Protein AF-A0A3D4HBT5-F1 (afdb_monomer)

Solvent-accessible surface area (backbone atoms only — not comparable to full-atom values): 6754 Å² total; per-residue (Å²): 133,87,78,82,73,77,72,62,71,75,78,48,46,64,60,50,45,46,76,63,42,63,57,71,51,42,60,74,98,55,68,77,47,80,52,49,51,49,28,76,43,78,93,37,49,87,47,59,75,27,39,32,40,72,56,97,63,26,34,37,36,41,44,80,56,61,65,87,89,45,35,80,39,87,90,43,87,66,26,41,55,54,31,52,54,49,51,56,46,49,55,54,51,54,49,54,54,51,53,51,31,59,76,65,64,32,90,43,74,48,79,47,74,79

pLDDT: mean 85.28, std 15.65, range [32.81, 98.38]

Foldseek 3Di:
DDPPPPPPPVVCVVVVCCVQQVDQQDNGPDDGFPKDFLLVPVLCVVPRQWIWGADPLEIEIEAEDDDPPQLCDPVDPCSVVVSVSSVVSRVVSVVVSVVVSVVSVRPYYYYHYD

Sequence (114 aa):
MFSLLTIPFRDELPALREKFFGDSSTLVGGASFDLIVQSDNRRWSRFVENRLWIMDQVVFGTLHLVGSGNNNQEEINGAVVEFRERDAANEVWLSDIFELAIARKAPGLCLFTS

Radius of gyration: 16.38 Å; Cα contacts (8 Å, |Δi|>4): 134; chains: 1; bounding box: 53×26×44 Å

Secondary structure (DSSP, 8-state):
--------GGGTHHHHHHHHHS-SSBSTTS-B---EEGGGSGGGTT--S-EEEEETTEEEEEE----TTSS--TTSTTHHHHHHHHHHHHHHHHHHHHHHHHHHT-S-EEEEE-

Structure (mmCIF, N/CA/C/O backbone):
data_AF-A0A3D4HBT5-F1
#
_entry.id   AF-A0A3D4HBT5-F1
#
loop_
_atom_site.group_PDB
_atom_site.id
_atom_site.type_symbol
_atom_site.label_atom_id
_atom_site.label_alt_id
_atom_site.label_comp_id
_atom_site.label_asym_id
_atom_site.label_entity_id
_atom_site.label_seq_id
_atom_site.pdbx_PDB_ins_code
_atom_site.Cartn_x
_atom_site.Cartn_y
_atom_site.Cartn_z
_atom_site.occupancy
_atom_site.B_iso_or_equiv
_atom_site.auth_seq_id
_atom_site.auth_comp_id
_atom_site.auth_asym_id
_atom_site.auth_atom_id
_atom_site.pdbx_PDB_model_num
ATOM 1 N N . MET A 1 1 ? 39.626 10.755 -18.874 1.00 36.22 1 MET A N 1
ATOM 2 C CA . MET A 1 1 ? 38.275 11.336 -19.004 1.00 36.22 1 MET A CA 1
ATOM 3 C C . MET A 1 1 ? 37.290 10.203 -18.763 1.00 36.22 1 MET A C 1
ATOM 5 O O . MET A 1 1 ? 37.087 9.393 -19.654 1.00 36.22 1 MET A O 1
ATOM 9 N N . PHE A 1 2 ? 36.827 10.041 -17.521 1.00 32.81 2 PHE A N 1
ATOM 10 C CA . PHE A 1 2 ? 35.866 8.993 -17.171 1.00 32.81 2 PHE A CA 1
ATOM 11 C C . PHE A 1 2 ? 34.511 9.366 -17.774 1.00 32.81 2 PHE A C 1
ATOM 13 O O . PHE A 1 2 ? 33.956 10.413 -17.450 1.00 32.81 2 PHE A O 1
ATOM 20 N N . SER A 1 3 ? 34.020 8.538 -18.694 1.00 35.50 3 SER A N 1
ATOM 21 C CA . SER A 1 3 ? 32.642 8.606 -19.162 1.00 35.50 3 SER A CA 1
ATOM 22 C C . SER A 1 3 ? 31.764 8.094 -18.023 1.00 35.50 3 SER A C 1
ATOM 24 O O . SER A 1 3 ? 31.878 6.936 -17.623 1.00 35.50 3 SER A O 1
ATOM 26 N N . LEU A 1 4 ? 30.946 8.984 -17.459 1.00 40.81 4 LEU A N 1
ATOM 27 C CA . LEU A 1 4 ? 29.788 8.621 -16.650 1.00 40.81 4 LEU A CA 1
ATOM 28 C C . LEU A 1 4 ? 28.841 7.834 -17.560 1.00 40.81 4 LEU A C 1
ATOM 30 O O . LEU A 1 4 ? 27.965 8.400 -18.208 1.00 40.81 4 LEU A O 1
ATOM 34 N N . LEU A 1 5 ? 29.067 6.524 -17.644 1.00 41.88 5 LEU A N 1
ATOM 35 C CA . LEU A 1 5 ? 28.037 5.574 -18.025 1.00 41.88 5 LEU A CA 1
ATOM 36 C C . LEU A 1 5 ? 26.895 5.782 -17.035 1.00 41.88 5 LEU A C 1
ATOM 38 O O . LEU A 1 5 ? 27.011 5.454 -15.857 1.00 41.88 5 LEU A O 1
ATOM 42 N N . THR A 1 6 ? 25.829 6.408 -17.518 1.00 47.16 6 THR A N 1
ATOM 43 C CA . THR A 1 6 ? 24.517 6.429 -16.888 1.00 47.16 6 THR A CA 1
ATOM 44 C C . THR A 1 6 ? 24.110 4.978 -16.661 1.00 47.16 6 THR A C 1
ATOM 46 O O . THR 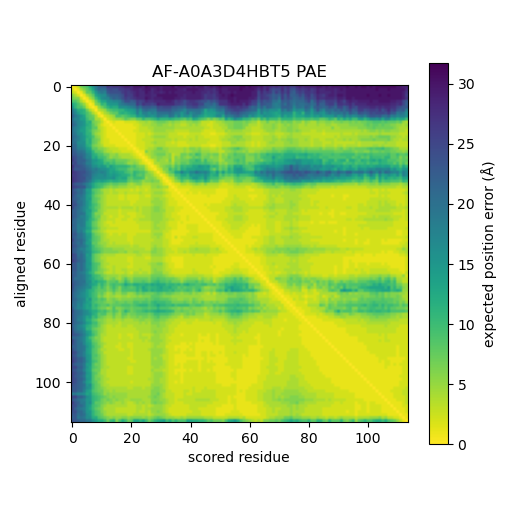A 1 6 ? 23.609 4.326 -17.574 1.00 47.16 6 THR A O 1
ATOM 49 N N . ILE A 1 7 ? 24.381 4.443 -15.470 1.00 42.62 7 ILE A N 1
ATOM 50 C CA . ILE A 1 7 ? 23.725 3.221 -15.016 1.00 42.62 7 ILE A CA 1
ATOM 51 C C . ILE A 1 7 ? 22.245 3.602 -14.958 1.00 42.62 7 ILE A C 1
ATOM 53 O O . ILE A 1 7 ? 21.897 4.556 -14.254 1.00 42.62 7 ILE A O 1
ATOM 57 N N . PRO A 1 8 ? 21.372 2.988 -15.769 1.00 51.66 8 PRO A N 1
ATOM 58 C CA . PRO A 1 8 ? 19.964 3.319 -15.705 1.00 51.66 8 PRO A CA 1
ATOM 59 C C . PRO A 1 8 ? 19.483 2.963 -14.295 1.00 51.66 8 PRO A C 1
ATOM 61 O O . PRO A 1 8 ? 19.655 1.831 -13.854 1.00 51.66 8 PRO A O 1
ATOM 64 N N . PHE A 1 9 ? 18.859 3.927 -13.610 1.00 54.47 9 PHE A N 1
ATOM 65 C CA . PHE A 1 9 ? 18.231 3.825 -12.278 1.00 54.47 9 PHE A CA 1
ATOM 66 C C . PHE A 1 9 ? 17.515 2.481 -11.998 1.00 54.47 9 PHE A C 1
ATOM 68 O O . PHE A 1 9 ? 17.428 2.016 -10.865 1.00 54.47 9 PHE A O 1
ATOM 75 N N . ARG A 1 10 ? 17.033 1.822 -13.054 1.00 57.09 10 ARG A N 1
ATOM 76 C CA . ARG A 1 10 ? 16.380 0.513 -13.053 1.00 57.09 10 ARG A CA 1
ATOM 77 C C . ARG A 1 10 ? 17.198 -0.626 -12.427 1.00 57.09 10 ARG A C 1
ATOM 79 O O . ARG A 1 10 ? 16.597 -1.459 -11.753 1.00 57.09 10 ARG A O 1
ATOM 86 N N . ASP A 1 11 ? 18.515 -0.680 -12.623 1.00 62.69 11 ASP A N 1
ATOM 87 C CA . ASP A 1 11 ? 19.329 -1.805 -12.123 1.00 62.69 11 ASP A CA 1
ATOM 88 C C . ASP A 1 11 ? 19.599 -1.708 -10.608 1.00 62.69 11 ASP A C 1
ATOM 90 O O . ASP A 1 11 ? 19.948 -2.695 -9.961 1.00 62.69 11 ASP A O 1
ATOM 94 N N . GLU A 1 12 ? 19.366 -0.534 -10.015 1.00 74.81 12 GLU A N 1
ATOM 95 C CA . GLU A 1 12 ? 19.566 -0.263 -8.587 1.00 74.81 12 GLU A CA 1
ATOM 96 C C . GLU A 1 12 ? 18.291 -0.480 -7.757 1.00 74.81 12 GLU A C 1
ATOM 98 O O . GLU A 1 12 ? 18.363 -0.678 -6.543 1.00 74.81 12 GLU A O 1
ATOM 103 N N . LEU A 1 13 ? 17.116 -0.482 -8.398 1.00 80.25 13 LEU A N 1
ATOM 104 C CA . LEU A 1 13 ? 15.819 -0.559 -7.724 1.00 80.25 13 LEU A CA 1
ATOM 105 C C . LEU A 1 13 ? 15.662 -1.805 -6.827 1.00 80.25 13 LEU A C 1
ATOM 107 O O . LEU A 1 13 ? 15.164 -1.653 -5.710 1.00 80.25 13 LEU A O 1
ATOM 111 N N . PRO A 1 14 ? 16.106 -3.017 -7.223 1.00 86.38 14 PRO A N 1
ATOM 112 C CA . PRO A 1 14 ? 16.079 -4.171 -6.324 1.00 86.38 14 PRO A CA 1
ATOM 113 C C . PRO A 1 14 ? 16.944 -3.977 -5.072 1.00 86.38 14 PRO A C 1
ATOM 115 O O . PRO A 1 14 ? 16.516 -4.316 -3.973 1.00 86.38 14 PRO A O 1
ATOM 118 N N . ALA A 1 15 ? 18.134 -3.386 -5.214 1.00 86.62 15 ALA A N 1
ATOM 119 C CA . ALA A 1 15 ? 19.021 -3.117 -4.083 1.00 86.62 15 ALA A CA 1
ATOM 120 C C . ALA A 1 15 ? 18.444 -2.041 -3.150 1.00 86.62 15 ALA A C 1
ATOM 122 O O . ALA A 1 15 ? 18.579 -2.133 -1.930 1.00 86.62 15 ALA A O 1
ATOM 123 N N . LEU A 1 16 ? 17.762 -1.038 -3.712 1.00 87.50 16 LEU A N 1
ATOM 124 C CA . LEU A 1 16 ? 17.040 -0.029 -2.944 1.00 87.50 16 LEU A CA 1
ATOM 125 C C . LEU A 1 16 ? 15.881 -0.660 -2.159 1.00 87.50 16 LEU A C 1
ATOM 127 O O . LEU A 1 16 ? 15.736 -0.401 -0.966 1.00 87.50 16 LEU A O 1
ATOM 131 N N . ARG A 1 17 ? 15.099 -1.529 -2.810 1.00 89.62 17 ARG A N 1
ATOM 132 C CA . ARG A 1 17 ? 14.014 -2.280 -2.169 1.00 89.62 17 ARG A CA 1
ATOM 133 C C . ARG A 1 17 ? 14.517 -3.116 -1.005 1.00 89.62 17 ARG A C 1
ATOM 135 O O . ARG A 1 17 ? 13.963 -3.017 0.078 1.00 89.62 17 ARG A O 1
ATOM 142 N N . GLU A 1 18 ? 15.604 -3.852 -1.196 1.00 88.31 18 GLU A N 1
ATOM 143 C CA . GLU A 1 18 ? 16.210 -4.636 -0.119 1.00 88.31 18 GLU A CA 1
ATOM 144 C C . GLU A 1 18 ? 16.664 -3.742 1.043 1.00 88.31 18 GLU A C 1
ATOM 146 O O . GLU A 1 18 ? 16.323 -3.977 2.200 1.00 88.31 18 GLU A O 1
ATOM 151 N N . LYS A 1 19 ? 17.378 -2.653 0.743 1.00 87.44 19 LYS A N 1
ATOM 152 C CA . LYS A 1 19 ? 17.934 -1.762 1.766 1.00 87.44 19 LYS A CA 1
ATOM 153 C C . LYS A 1 19 ? 16.866 -1.070 2.615 1.00 87.44 19 LYS A C 1
ATOM 155 O O . LYS A 1 19 ? 17.075 -0.882 3.811 1.00 87.44 19 LYS A O 1
ATOM 160 N N . PHE A 1 20 ? 15.778 -0.623 1.993 1.00 85.38 20 PHE A N 1
ATOM 161 C CA . PHE A 1 20 ? 14.746 0.170 2.664 1.00 85.38 20 PHE A CA 1
ATOM 162 C C . PHE A 1 20 ? 13.534 -0.659 3.088 1.00 85.38 20 PHE A C 1
ATOM 164 O O . PHE A 1 20 ? 12.841 -0.267 4.013 1.00 85.38 20 PHE A O 1
ATOM 171 N N . PHE A 1 21 ? 13.270 -1.798 2.456 1.00 87.38 21 PHE A N 1
ATOM 172 C CA . PHE A 1 21 ? 12.056 -2.578 2.692 1.00 87.38 21 PHE A CA 1
ATOM 173 C C . PHE A 1 21 ? 12.319 -4.057 3.007 1.00 87.38 21 PHE A C 1
ATOM 175 O O . PHE A 1 21 ? 11.352 -4.789 3.206 1.00 87.38 21 PHE A O 1
ATOM 182 N N . GLY A 1 22 ? 13.580 -4.494 3.105 1.00 83.69 22 GLY A N 1
ATOM 183 C CA . GLY A 1 22 ? 13.937 -5.875 3.458 1.00 83.69 22 GLY A CA 1
ATOM 184 C C . GLY A 1 22 ? 13.517 -6.285 4.875 1.00 83.69 22 GLY A C 1
ATOM 185 O O . GLY A 1 22 ? 13.249 -7.456 5.123 1.00 83.69 22 GLY A O 1
ATOM 186 N N . ASP A 1 23 ? 13.385 -5.325 5.796 1.00 82.94 23 ASP A N 1
ATOM 187 C CA . ASP A 1 23 ? 12.748 -5.552 7.096 1.00 82.94 23 ASP A CA 1
ATOM 188 C C . ASP A 1 23 ? 11.249 -5.227 7.014 1.00 82.94 23 ASP A C 1
ATOM 190 O O . ASP A 1 23 ? 10.847 -4.076 6.805 1.00 82.94 23 ASP A O 1
ATOM 194 N N . SER A 1 24 ? 10.406 -6.245 7.174 1.00 78.25 24 SER A N 1
ATOM 195 C CA . SER A 1 24 ? 8.946 -6.118 7.185 1.00 78.25 24 SER A CA 1
ATOM 196 C C . SER A 1 24 ? 8.368 -5.751 8.557 1.00 78.25 24 SER A C 1
ATOM 198 O O . SER 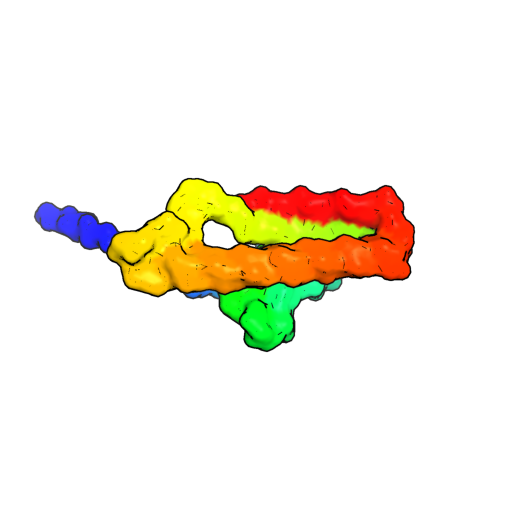A 1 24 ? 7.168 -5.528 8.645 1.00 78.25 24 SER A O 1
ATOM 200 N N . SER A 1 25 ? 9.187 -5.641 9.612 1.00 76.56 25 SER A N 1
ATOM 201 C CA . SER A 1 25 ? 8.743 -5.373 10.994 1.00 76.56 25 SER A CA 1
ATOM 202 C C . SER A 1 25 ? 8.880 -3.912 11.447 1.00 76.56 25 SER A C 1
ATOM 204 O O . SER A 1 25 ? 8.412 -3.536 12.529 1.00 76.56 25 SER A O 1
ATOM 206 N N . THR A 1 26 ? 9.520 -3.066 10.634 1.00 75.81 26 THR A N 1
ATOM 207 C CA . THR A 1 26 ? 9.769 -1.656 10.959 1.00 75.81 26 THR A CA 1
ATOM 208 C C . THR A 1 26 ? 9.359 -0.730 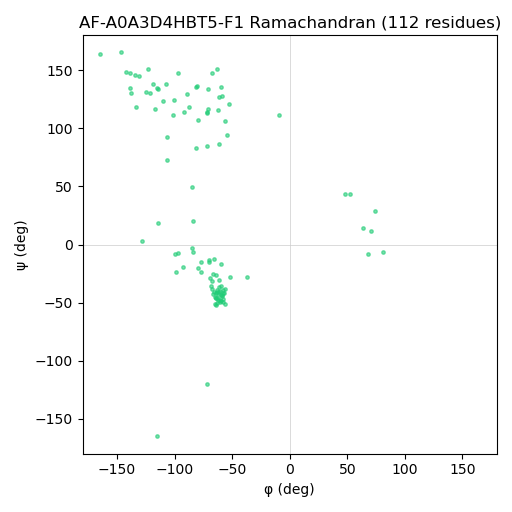9.821 1.00 75.81 26 THR A C 1
ATOM 210 O O . THR A 1 26 ? 9.494 -1.047 8.642 1.00 75.81 26 THR A O 1
ATOM 213 N N . LEU A 1 27 ? 8.853 0.459 10.153 1.00 72.12 27 LEU A N 1
ATOM 214 C CA . LEU A 1 27 ? 8.863 1.578 9.211 1.00 72.12 27 LEU A CA 1
ATOM 215 C C . LEU A 1 27 ? 10.286 2.145 9.281 1.00 72.12 27 LEU A C 1
ATOM 217 O O . LEU A 1 27 ? 10.661 2.669 10.325 1.00 72.12 27 LEU A O 1
ATOM 221 N N . VAL A 1 28 ? 11.091 1.919 8.239 1.00 66.50 28 VAL A N 1
ATOM 222 C CA . VAL A 1 28 ? 12.529 2.255 8.102 1.00 66.50 28 VAL A CA 1
ATOM 223 C C . VAL A 1 28 ? 13.105 3.143 9.212 1.00 66.50 28 VAL A C 1
ATOM 225 O O . VAL A 1 28 ? 12.812 4.335 9.281 1.00 66.50 28 VAL A O 1
ATOM 228 N N . GLY A 1 29 ? 13.991 2.585 10.043 1.00 61.62 29 GLY A N 1
ATOM 229 C CA . GLY A 1 29 ? 14.737 3.349 11.054 1.00 61.62 29 GLY A CA 1
ATOM 230 C C . GLY A 1 29 ? 13.909 3.855 12.246 1.00 61.62 29 GLY A C 1
ATOM 231 O O . GLY A 1 29 ? 14.410 4.680 13.009 1.00 61.62 29 GLY A O 1
ATOM 232 N N . GLY A 1 30 ? 12.666 3.388 12.404 1.00 64.50 30 GLY A N 1
ATOM 233 C CA . GLY A 1 30 ? 11.739 3.778 13.469 1.00 64.50 30 GLY A CA 1
ATOM 234 C C . GLY A 1 30 ? 11.364 2.653 14.443 1.00 64.50 30 GLY A C 1
ATOM 235 O O . GLY A 1 30 ? 12.011 1.609 14.513 1.00 64.50 30 GLY A O 1
ATOM 236 N N . ALA A 1 31 ? 10.302 2.893 15.221 1.00 65.31 31 ALA A N 1
ATOM 237 C CA . ALA A 1 31 ? 9.735 1.915 16.150 1.00 65.31 31 ALA A CA 1
ATOM 238 C C . ALA A 1 31 ? 9.190 0.679 15.409 1.00 65.31 31 ALA A C 1
ATOM 240 O O . ALA A 1 31 ? 8.757 0.772 14.259 1.00 65.31 31 ALA A O 1
ATOM 241 N N . SER A 1 32 ? 9.207 -0.478 16.077 1.00 67.88 32 SER A N 1
ATOM 242 C CA . SER A 1 32 ? 8.568 -1.687 15.553 1.00 67.88 32 SER A CA 1
ATOM 243 C C . SER A 1 32 ? 7.051 -1.531 15.621 1.00 67.88 32 SER A C 1
ATOM 245 O O . SER A 1 32 ? 6.507 -1.085 16.634 1.00 67.88 32 SER A O 1
ATOM 247 N N . PHE A 1 33 ? 6.390 -1.879 14.523 1.00 73.75 33 PHE A N 1
ATOM 248 C CA . PHE A 1 33 ? 4.939 -1.892 14.399 1.00 73.75 33 PHE A CA 1
ATOM 249 C C . PHE A 1 33 ? 4.508 -3.293 13.979 1.00 73.75 33 PHE A C 1
ATOM 251 O O . PHE A 1 33 ? 5.234 -3.969 13.250 1.00 73.75 33 PHE A O 1
ATOM 258 N N . ASP A 1 34 ? 3.299 -3.695 14.366 1.00 84.12 34 ASP A N 1
ATOM 259 C CA . ASP A 1 34 ? 2.642 -4.848 13.750 1.00 84.12 34 ASP A CA 1
ATOM 260 C C . ASP A 1 34 ? 2.213 -4.450 12.332 1.00 84.12 34 ASP A C 1
ATOM 262 O O . ASP A 1 34 ? 1.105 -3.956 12.101 1.00 84.12 34 ASP A O 1
ATOM 266 N N . LEU A 1 35 ? 3.153 -4.578 11.396 1.00 89.00 35 LEU A N 1
ATOM 267 C CA . LEU A 1 35 ? 2.964 -4.207 10.003 1.00 89.00 35 LEU A CA 1
ATOM 268 C C . LEU A 1 35 ? 2.237 -5.309 9.238 1.00 89.00 35 LEU A C 1
ATOM 270 O O . LEU A 1 35 ? 2.579 -6.486 9.317 1.00 89.00 35 LEU A O 1
ATOM 274 N N . ILE A 1 36 ? 1.268 -4.887 8.433 1.00 92.50 36 ILE A N 1
ATOM 275 C CA . ILE A 1 36 ? 0.724 -5.670 7.328 1.00 92.50 36 ILE A CA 1
ATOM 276 C C . ILE A 1 36 ? 1.385 -5.135 6.060 1.00 92.50 36 ILE A C 1
ATOM 278 O O . ILE A 1 36 ? 1.326 -3.933 5.791 1.00 92.50 36 ILE A O 1
ATOM 282 N N . VAL A 1 37 ? 2.030 -6.006 5.287 1.00 93.31 37 VAL A N 1
ATOM 283 C CA . VAL A 1 37 ? 2.783 -5.618 4.088 1.00 93.31 37 VAL A CA 1
ATOM 284 C C . VAL A 1 37 ? 2.124 -6.219 2.853 1.00 93.31 37 VAL A C 1
ATOM 286 O O . VAL A 1 37 ? 1.788 -7.402 2.834 1.00 93.31 37 VAL A O 1
ATOM 289 N N . GLN A 1 38 ? 1.955 -5.423 1.794 1.00 95.38 38 GLN A N 1
ATOM 290 C CA . GLN A 1 38 ? 1.305 -5.893 0.569 1.00 95.38 38 GLN A CA 1
ATOM 291 C C . GLN A 1 38 ? 2.023 -7.102 -0.048 1.00 95.38 38 GLN A C 1
ATOM 293 O O . GLN A 1 38 ? 1.375 -8.030 -0.541 1.00 95.38 38 GLN A O 1
ATOM 298 N N . SER A 1 39 ? 3.357 -7.102 -0.012 1.00 94.88 39 SER A N 1
ATOM 299 C CA . SER A 1 39 ? 4.189 -8.141 -0.619 1.00 94.88 39 SER A CA 1
ATOM 300 C C . SER A 1 39 ? 4.045 -9.525 0.022 1.00 94.88 39 SER A C 1
ATOM 302 O O . SER A 1 39 ? 4.472 -10.506 -0.588 1.00 94.88 39 SER A O 1
ATOM 304 N N . ASP A 1 40 ? 3.416 -9.638 1.196 1.00 94.19 40 ASP A N 1
ATOM 305 C CA . ASP A 1 40 ? 3.080 -10.939 1.790 1.00 94.19 40 ASP A CA 1
ATOM 306 C C . ASP A 1 40 ? 2.022 -11.679 0.956 1.00 94.19 40 ASP A C 1
ATOM 308 O O . ASP A 1 40 ? 1.969 -12.914 0.928 1.00 94.19 40 ASP A O 1
ATOM 312 N N . ASN A 1 41 ? 1.205 -10.943 0.193 1.00 94.50 41 ASN A N 1
ATOM 313 C CA . ASN A 1 41 ? 0.395 -11.537 -0.854 1.00 94.50 41 ASN A CA 1
ATOM 314 C C . ASN A 1 41 ? 1.302 -11.945 -2.020 1.00 94.50 41 ASN A C 1
ATOM 316 O O . ASN A 1 41 ? 1.816 -11.102 -2.754 1.00 94.50 41 ASN A O 1
ATOM 320 N N . ARG A 1 42 ? 1.425 -13.256 -2.260 1.00 94.31 42 ARG A N 1
ATOM 321 C CA . ARG A 1 42 ? 2.262 -13.824 -3.332 1.00 94.31 42 ARG A CA 1
ATOM 322 C C . ARG A 1 42 ? 2.000 -13.217 -4.718 1.00 94.31 42 ARG A C 1
ATOM 324 O O . ARG A 1 42 ? 2.902 -13.209 -5.547 1.00 94.31 42 ARG A O 1
ATOM 331 N N . ARG A 1 43 ? 0.786 -12.724 -4.998 1.00 95.69 43 ARG A N 1
ATOM 332 C CA . ARG A 1 43 ? 0.469 -12.044 -6.268 1.00 95.69 43 ARG A CA 1
ATOM 333 C C . ARG A 1 43 ? 1.195 -10.702 -6.414 1.00 95.69 43 ARG A C 1
ATOM 335 O O . ARG A 1 43 ? 1.515 -10.312 -7.530 1.00 95.69 43 ARG A O 1
ATOM 342 N N . TRP A 1 44 ? 1.451 -10.023 -5.301 1.00 95.62 44 TRP A N 1
ATOM 343 C CA . TRP A 1 44 ? 2.010 -8.675 -5.229 1.00 95.62 44 TRP A CA 1
ATOM 344 C C . TRP A 1 44 ? 3.404 -8.647 -4.589 1.00 95.62 44 TRP A C 1
ATOM 346 O O . TRP A 1 44 ? 3.880 -7.586 -4.206 1.00 95.62 44 TRP A O 1
ATOM 356 N N . SER A 1 45 ? 4.100 -9.787 -4.519 1.00 93.81 45 SER A N 1
ATOM 357 C CA . SER A 1 45 ? 5.392 -9.927 -3.824 1.00 93.81 45 SER A CA 1
ATOM 358 C C . SER A 1 45 ? 6.512 -9.024 -4.353 1.00 93.81 45 SER A C 1
ATOM 360 O O . SER A 1 45 ? 7.530 -8.843 -3.694 1.00 93.81 45 SER A O 1
ATOM 362 N N . ARG A 1 46 ? 6.344 -8.469 -5.557 1.00 91.44 46 ARG A N 1
ATOM 363 C CA . ARG A 1 46 ? 7.269 -7.517 -6.184 1.00 91.44 46 ARG A CA 1
ATOM 364 C C . ARG A 1 46 ? 7.107 -6.078 -5.659 1.00 91.44 46 ARG A C 1
ATOM 366 O O . ARG A 1 46 ? 8.033 -5.286 -5.823 1.00 91.44 46 ARG A O 1
ATOM 373 N N . PHE A 1 47 ? 5.965 -5.748 -5.056 1.00 92.69 47 PHE A N 1
ATOM 374 C CA . PHE A 1 47 ? 5.610 -4.409 -4.574 1.00 92.69 47 PHE A CA 1
ATOM 375 C C . PHE A 1 47 ? 5.680 -4.382 -3.042 1.00 92.69 47 PHE A C 1
ATOM 377 O O . PHE A 1 47 ? 4.739 -4.752 -2.343 1.00 92.69 47 PHE A O 1
ATOM 384 N N . VAL A 1 48 ? 6.848 -4.002 -2.527 1.00 92.69 48 VAL A N 1
ATOM 385 C CA . VAL A 1 48 ? 7.231 -4.073 -1.100 1.00 92.69 48 VAL A CA 1
ATOM 386 C C . VAL A 1 48 ? 7.034 -2.745 -0.357 1.00 92.69 48 VAL A C 1
ATOM 388 O O . VAL A 1 48 ? 7.206 -2.661 0.860 1.00 92.69 48 VAL A O 1
ATOM 391 N N . GLU A 1 49 ? 6.708 -1.687 -1.099 1.00 92.44 49 GLU A N 1
ATOM 392 C CA . GLU A 1 49 ? 6.632 -0.306 -0.622 1.00 92.44 49 GLU A CA 1
ATOM 393 C C . GLU A 1 49 ? 5.346 -0.019 0.179 1.00 92.44 49 GLU A C 1
ATOM 395 O O . GLU A 1 49 ? 5.302 0.883 1.021 1.00 92.44 49 GLU A O 1
ATOM 400 N N . ASN A 1 50 ? 4.299 -0.808 -0.067 1.00 94.75 50 ASN A N 1
ATOM 401 C CA . ASN A 1 50 ? 2.972 -0.658 0.518 1.00 94.75 50 ASN A CA 1
ATOM 402 C C . ASN A 1 50 ? 2.865 -1.396 1.862 1.00 94.75 50 ASN A C 1
ATOM 404 O O . ASN A 1 50 ? 3.023 -2.618 1.941 1.00 94.75 50 ASN A O 1
ATOM 408 N N . ARG A 1 51 ? 2.599 -0.636 2.929 1.00 94.12 51 ARG A N 1
ATOM 409 C CA . ARG A 1 51 ? 2.565 -1.085 4.328 1.00 94.12 51 ARG A CA 1
ATOM 410 C C . ARG A 1 51 ? 1.390 -0.455 5.059 1.00 94.12 51 ARG A C 1
ATOM 412 O O . ARG A 1 51 ? 1.007 0.673 4.764 1.00 94.12 51 ARG A O 1
ATOM 419 N N . LEU A 1 52 ? 0.826 -1.180 6.013 1.00 94.06 52 LEU A N 1
ATOM 420 C CA . LEU A 1 52 ? -0.291 -0.746 6.841 1.00 94.06 52 LEU A CA 1
ATOM 421 C C . LEU A 1 52 ? -0.018 -1.090 8.300 1.00 94.06 52 LEU A C 1
ATOM 423 O O . LEU A 1 52 ? 0.576 -2.120 8.607 1.00 94.06 52 LEU A O 1
ATOM 427 N N . TRP A 1 53 ? -0.482 -0.231 9.199 1.00 94.06 53 TRP A N 1
ATOM 428 C CA . TRP A 1 53 ? -0.474 -0.481 10.633 1.00 94.06 53 TRP A CA 1
ATOM 429 C C . TRP A 1 53 ? -1.682 0.167 11.296 1.00 94.06 53 TRP A C 1
ATOM 431 O O . TRP A 1 53 ? -2.383 0.997 10.713 1.00 94.06 53 TRP A O 1
ATOM 441 N N . ILE A 1 54 ? -1.934 -0.232 12.537 1.00 94.00 54 ILE A N 1
ATOM 442 C CA . ILE A 1 54 ? -3.014 0.315 13.349 1.00 94.00 54 ILE A CA 1
ATOM 443 C C . ILE A 1 54 ? -2.400 0.905 14.608 1.00 94.00 54 ILE A C 1
ATOM 445 O O . ILE A 1 54 ? -1.631 0.242 15.300 1.00 94.00 54 ILE A O 1
ATOM 449 N N . MET A 1 55 ? -2.767 2.142 14.918 1.00 92.56 55 MET A N 1
ATOM 450 C CA . MET A 1 55 ? -2.372 2.825 16.147 1.00 92.56 55 MET A CA 1
ATOM 451 C C . MET A 1 55 ? -3.585 3.564 16.692 1.00 92.56 55 MET A C 1
ATOM 453 O O . MET A 1 55 ? -4.273 4.250 15.941 1.00 92.56 55 MET A O 1
ATOM 457 N N . ASP A 1 56 ? -3.879 3.376 17.979 1.00 93.25 56 ASP A N 1
ATOM 458 C CA . ASP A 1 56 ? -5.016 4.012 18.657 1.00 93.25 56 ASP A CA 1
ATOM 459 C C . ASP A 1 56 ? -6.336 3.899 17.871 1.00 93.25 56 ASP A C 1
ATOM 461 O O . ASP A 1 56 ? -7.099 4.850 17.737 1.00 93.25 56 ASP A O 1
ATOM 465 N N . GLN A 1 57 ? -6.595 2.700 17.328 1.00 94.88 57 GLN A N 1
ATOM 466 C CA . GLN A 1 57 ? -7.754 2.343 16.488 1.00 94.88 57 GLN A CA 1
ATOM 467 C C . GLN A 1 57 ? -7.8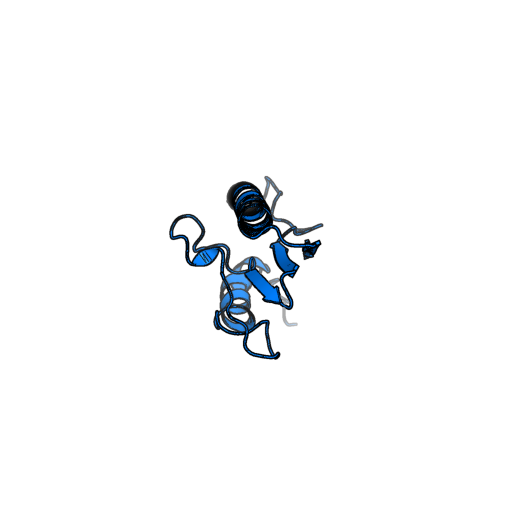04 2.998 15.099 1.00 94.88 57 GLN A C 1
ATOM 469 O O . GLN A 1 57 ? -8.637 2.603 14.283 1.00 94.88 57 GLN A O 1
ATOM 474 N N . VAL A 1 58 ? -6.917 3.943 14.799 1.00 96.81 58 VAL A N 1
ATOM 475 C CA . VAL A 1 58 ? -6.791 4.561 13.478 1.00 96.81 58 VAL A CA 1
ATOM 476 C C . VAL A 1 58 ? -5.982 3.643 12.565 1.00 96.81 58 VAL A C 1
ATOM 478 O O . VAL A 1 58 ? -4.963 3.077 12.967 1.00 96.81 58 VAL A O 1
ATOM 481 N N . VAL A 1 59 ? -6.453 3.487 11.327 1.00 97.56 59 VAL A N 1
ATOM 482 C CA . VAL A 1 59 ? -5.746 2.734 10.287 1.00 97.56 59 VAL A CA 1
ATOM 483 C C . VAL A 1 59 ? -4.819 3.675 9.529 1.00 97.56 59 VAL A C 1
ATOM 485 O O . VAL A 1 59 ? -5.245 4.723 9.048 1.00 97.56 59 VAL A O 1
ATOM 488 N N . PHE A 1 60 ? -3.558 3.292 9.389 1.00 96.00 60 PHE A N 1
ATOM 489 C CA . PHE A 1 60 ? -2.565 4.025 8.616 1.00 96.00 60 PHE A CA 1
ATOM 490 C C . PHE A 1 60 ? -2.058 3.142 7.485 1.00 96.00 60 PHE A C 1
ATOM 492 O O . PHE A 1 60 ? -1.802 1.960 7.700 1.00 96.00 60 PHE A O 1
ATOM 499 N N . GLY A 1 61 ? -1.895 3.706 6.293 1.00 95.50 61 GLY A N 1
ATOM 500 C CA . GLY A 1 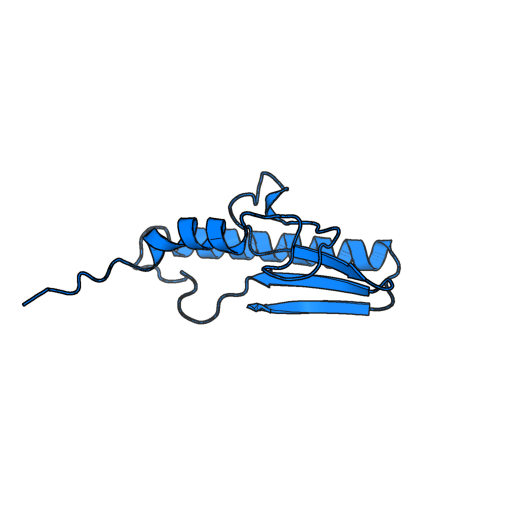61 ? -1.370 2.982 5.141 1.00 95.50 61 GLY A CA 1
ATOM 501 C C . GLY A 1 61 ? -0.456 3.844 4.284 1.00 95.50 61 GLY A C 1
ATOM 502 O O . GLY A 1 61 ? -0.649 5.054 4.176 1.00 95.50 61 GLY A O 1
ATOM 503 N N . THR A 1 62 ? 0.531 3.221 3.652 1.00 94.81 62 THR A N 1
ATOM 504 C CA . THR A 1 62 ? 1.295 3.822 2.558 1.00 94.81 62 THR A CA 1
ATOM 505 C C . THR A 1 62 ? 0.740 3.364 1.215 1.00 94.81 62 THR A C 1
ATOM 507 O O . THR A 1 62 ? 0.241 2.242 1.089 1.00 94.81 62 THR A O 1
ATOM 510 N N . LEU A 1 63 ? 0.828 4.241 0.217 1.00 94.75 63 LEU A N 1
ATOM 511 C CA . LEU A 1 63 ? 0.476 3.952 -1.166 1.00 94.75 63 LEU A CA 1
ATOM 512 C C . LEU A 1 63 ? 1.584 4.461 -2.093 1.00 94.75 63 LEU A C 1
ATOM 514 O O . LEU A 1 63 ? 1.875 5.659 -2.144 1.00 94.75 63 LEU A O 1
ATOM 518 N N . HIS A 1 64 ? 2.210 3.551 -2.829 1.00 93.31 64 HIS A N 1
ATOM 519 C CA . HIS A 1 64 ? 3.336 3.864 -3.697 1.00 93.31 64 HIS A CA 1
ATOM 520 C C . HIS A 1 64 ? 2.866 4.446 -5.042 1.00 93.31 64 HIS A C 1
ATOM 522 O O . HIS A 1 64 ? 2.725 3.735 -6.044 1.00 93.31 64 HIS A O 1
ATOM 528 N N . LEU A 1 65 ? 2.597 5.756 -5.056 1.00 89.12 65 LEU A N 1
ATOM 529 C CA . LEU A 1 65 ? 2.084 6.519 -6.199 1.00 89.12 65 LEU A CA 1
ATOM 530 C C . LEU A 1 65 ? 3.165 7.407 -6.825 1.00 89.12 65 LEU A C 1
ATOM 532 O O . LEU A 1 65 ? 3.121 8.632 -6.732 1.00 89.12 65 LEU A O 1
ATOM 536 N N . VAL A 1 66 ? 4.108 6.779 -7.527 1.00 84.25 66 VAL A N 1
ATOM 537 C CA . VAL A 1 66 ? 5.227 7.493 -8.158 1.00 84.25 66 VAL A CA 1
ATOM 538 C C . VAL A 1 66 ? 4.732 8.553 -9.151 1.00 84.25 66 VAL A C 1
ATOM 540 O O . VAL A 1 66 ? 3.968 8.247 -10.071 1.00 84.25 66 VAL A O 1
ATOM 543 N N . GLY A 1 67 ? 5.219 9.786 -8.981 1.00 79.00 67 GLY A N 1
ATOM 544 C CA . GLY A 1 67 ? 4.954 10.932 -9.855 1.00 79.00 67 GLY A CA 1
ATOM 545 C C . GLY A 1 67 ? 5.656 10.853 -11.220 1.00 79.00 67 GLY A C 1
ATOM 546 O O . GLY A 1 67 ? 5.402 9.959 -12.023 1.00 79.00 67 GLY A O 1
ATOM 547 N N . SER A 1 68 ? 6.523 11.815 -11.545 1.00 76.88 68 SER A N 1
ATOM 548 C CA . SER A 1 68 ? 7.311 11.756 -12.785 1.00 76.88 68 SER A CA 1
ATOM 549 C C . SER A 1 68 ? 8.338 10.615 -12.737 1.00 76.88 68 SER A C 1
ATOM 551 O O . SER A 1 68 ? 8.854 10.274 -11.677 1.00 76.88 68 SER A O 1
ATOM 553 N N . GLY A 1 69 ? 8.638 10.001 -13.889 1.00 73.56 69 GLY A N 1
ATOM 554 C CA . GLY A 1 69 ? 9.556 8.853 -13.930 1.00 73.56 69 GLY A CA 1
ATOM 555 C C . GLY A 1 69 ? 8.944 7.551 -13.394 1.00 73.56 69 GLY A C 1
ATOM 556 O O . GLY A 1 69 ? 9.656 6.695 -12.886 1.00 73.56 69 GLY A O 1
ATOM 557 N N . ASN A 1 70 ? 7.626 7.387 -13.514 1.00 77.75 70 ASN A N 1
ATOM 558 C CA . ASN A 1 70 ? 6.863 6.260 -12.972 1.00 77.75 70 ASN A CA 1
ATOM 559 C C . ASN A 1 70 ? 6.839 4.998 -13.854 1.00 77.75 70 ASN A C 1
ATOM 561 O O . ASN A 1 70 ? 5.961 4.155 -13.677 1.00 77.75 70 ASN A O 1
ATOM 565 N N . ASN A 1 71 ? 7.780 4.834 -14.781 1.00 84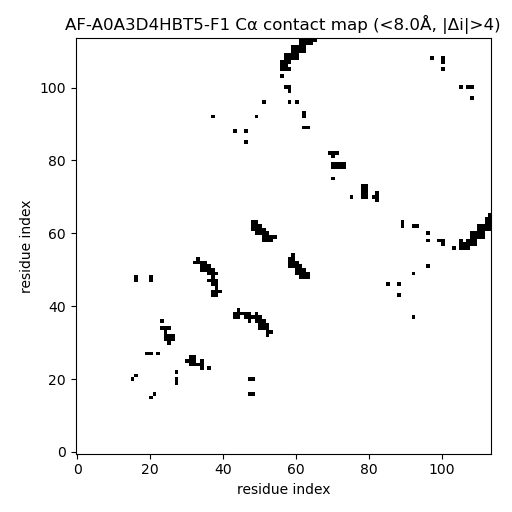.56 71 ASN A N 1
ATOM 566 C CA . ASN A 1 71 ? 7.789 3.752 -15.769 1.00 84.56 71 ASN A CA 1
ATOM 567 C C . ASN A 1 71 ? 6.598 3.768 -16.757 1.00 84.56 71 ASN A C 1
ATOM 569 O O . ASN A 1 71 ? 6.404 2.800 -17.483 1.00 84.56 71 ASN A O 1
ATOM 573 N N . ASN A 1 72 ? 5.821 4.852 -16.869 1.00 86.00 72 ASN A N 1
ATOM 574 C CA . ASN A 1 72 ? 4.821 5.000 -17.937 1.00 86.00 72 ASN A CA 1
ATOM 575 C C . ASN A 1 72 ? 5.431 5.552 -19.246 1.00 86.00 72 ASN A C 1
ATOM 577 O O . ASN A 1 72 ? 4.946 6.533 -19.806 1.00 86.00 72 ASN A O 1
ATOM 581 N N . GLN A 1 73 ? 6.533 4.952 -19.697 1.00 87.25 73 GLN A N 1
ATOM 582 C CA . GLN A 1 73 ? 7.251 5.309 -20.923 1.00 87.25 73 GLN A CA 1
ATOM 583 C C . GLN A 1 73 ? 7.222 4.128 -21.894 1.00 87.25 73 GLN A C 1
ATOM 585 O O . GLN A 1 73 ? 7.762 3.064 -21.586 1.00 87.25 73 GLN A O 1
ATOM 590 N N . GLU A 1 74 ? 6.599 4.298 -23.061 1.00 86.88 74 GLU A N 1
ATOM 591 C CA . GLU A 1 74 ? 6.450 3.222 -24.055 1.00 86.88 74 GLU A CA 1
ATOM 592 C C . GLU A 1 74 ? 7.784 2.842 -24.708 1.00 86.88 74 GLU A C 1
ATOM 594 O O . GLU A 1 74 ? 7.995 1.690 -25.085 1.00 86.88 74 GLU A O 1
ATOM 599 N N . GLU A 1 75 ? 8.708 3.795 -24.800 1.00 87.38 75 GLU A N 1
ATOM 600 C CA . GLU A 1 75 ? 10.035 3.618 -25.381 1.00 87.38 75 GLU A CA 1
ATOM 601 C C . GLU A 1 75 ? 10.971 2.748 -24.525 1.00 87.38 75 GLU A C 1
ATOM 603 O O . GLU A 1 75 ? 11.997 2.271 -25.018 1.00 87.38 75 GLU A O 1
ATOM 608 N N . ILE A 1 76 ? 10.626 2.505 -23.255 1.00 81.38 76 ILE A N 1
ATOM 609 C CA . ILE A 1 76 ? 11.406 1.666 -22.343 1.00 81.38 76 ILE A CA 1
ATOM 610 C C . ILE A 1 76 ? 10.747 0.288 -22.232 1.00 81.38 76 ILE A C 1
ATOM 612 O O . ILE A 1 76 ? 9.691 0.116 -21.620 1.00 81.38 76 ILE A O 1
ATOM 616 N N . ASN A 1 77 ? 11.416 -0.732 -22.773 1.00 83.00 77 ASN A N 1
ATOM 617 C CA . ASN A 1 77 ? 10.931 -2.113 -22.741 1.00 83.00 77 ASN A CA 1
ATOM 618 C C . ASN A 1 77 ? 10.575 -2.575 -21.317 1.00 83.00 77 ASN A C 1
ATOM 620 O O . ASN A 1 77 ? 11.423 -2.613 -20.424 1.00 83.00 77 ASN A O 1
ATOM 624 N N . GLY A 1 78 ? 9.315 -2.975 -21.128 1.00 82.56 78 GLY A N 1
ATOM 625 C CA . GLY A 1 78 ? 8.792 -3.502 -19.863 1.00 82.56 78 GLY A CA 1
ATOM 626 C C . GLY A 1 78 ? 8.412 -2.448 -18.817 1.00 82.56 78 GLY A C 1
ATOM 627 O O . GLY A 1 78 ? 7.817 -2.816 -17.806 1.00 82.56 78 GLY A O 1
ATOM 628 N N . ALA A 1 79 ? 8.684 -1.160 -19.054 1.00 85.06 79 ALA A N 1
ATOM 629 C CA . ALA A 1 79 ? 8.351 -0.094 -18.111 1.00 85.06 79 ALA A CA 1
ATOM 630 C C . ALA A 1 79 ? 6.830 0.022 -17.915 1.00 85.06 79 ALA A C 1
ATOM 632 O O . ALA A 1 79 ? 6.340 -0.103 -16.792 1.00 85.06 79 ALA A O 1
ATOM 633 N N . VAL A 1 80 ? 6.068 0.128 -19.011 1.00 89.50 80 VAL A N 1
ATOM 634 C CA . VAL A 1 80 ? 4.597 0.239 -18.957 1.00 89.50 80 VAL A CA 1
ATOM 635 C C . VAL A 1 80 ? 3.949 -0.991 -18.313 1.00 89.50 80 VAL A C 1
ATOM 637 O O . VAL A 1 80 ? 2.913 -0.876 -17.660 1.00 89.50 80 VAL A O 1
ATOM 640 N N . VAL A 1 81 ? 4.560 -2.172 -18.460 1.00 91.25 81 VAL A N 1
ATOM 641 C CA . VAL A 1 81 ? 4.074 -3.400 -17.812 1.00 91.25 81 VAL A CA 1
ATOM 642 C C . VAL A 1 81 ? 4.189 -3.273 -16.295 1.00 91.25 81 VAL A C 1
ATOM 644 O O . VAL A 1 81 ? 3.191 -3.446 -15.606 1.00 91.25 81 VAL A O 1
ATOM 647 N N . GLU A 1 82 ? 5.361 -2.892 -15.774 1.00 88.88 82 GLU A N 1
ATOM 648 C CA . GLU A 1 82 ? 5.531 -2.642 -14.336 1.00 88.88 82 GLU A CA 1
ATOM 649 C C . GLU A 1 82 ? 4.615 -1.526 -13.828 1.00 88.88 82 GLU A C 1
ATOM 651 O O . GLU A 1 82 ? 4.053 -1.658 -12.744 1.00 88.88 82 GLU A O 1
ATOM 656 N N . PHE A 1 83 ? 4.443 -0.447 -14.601 1.00 91.38 83 PHE A N 1
ATOM 657 C CA . PHE A 1 83 ? 3.524 0.637 -14.256 1.00 91.38 83 PHE A CA 1
ATOM 658 C C . PHE A 1 83 ? 2.100 0.108 -14.043 1.00 91.38 83 PHE A C 1
ATOM 660 O O . PHE A 1 83 ? 1.518 0.348 -12.989 1.00 91.38 83 PHE A O 1
ATOM 667 N N . ARG A 1 84 ? 1.567 -0.663 -15.000 1.00 93.81 84 ARG A N 1
ATOM 668 C CA . ARG A 1 84 ? 0.211 -1.230 -14.917 1.00 93.81 84 ARG A CA 1
ATOM 669 C C . ARG A 1 84 ? 0.072 -2.275 -13.814 1.00 93.81 84 ARG A C 1
ATOM 671 O O . ARG A 1 84 ? -0.957 -2.329 -13.153 1.00 93.81 84 ARG A O 1
ATOM 678 N N . GLU A 1 85 ? 1.091 -3.109 -13.610 1.00 94.88 85 GLU A N 1
ATOM 679 C CA . GLU A 1 85 ? 1.089 -4.086 -12.518 1.00 94.88 85 GLU A CA 1
ATOM 680 C C . GLU A 1 85 ? 1.078 -3.396 -11.149 1.00 94.88 85 GLU A C 1
ATOM 682 O O . GLU A 1 85 ? 0.337 -3.824 -10.266 1.00 94.88 85 GLU A O 1
ATOM 687 N N . ARG A 1 86 ? 1.854 -2.315 -10.984 1.00 94.62 86 ARG A N 1
ATOM 688 C CA . ARG A 1 86 ? 1.867 -1.514 -9.754 1.00 94.62 86 ARG A CA 1
ATOM 689 C C . ARG A 1 86 ? 0.534 -0.809 -9.533 1.00 94.62 86 ARG A C 1
ATOM 691 O O . ARG A 1 86 ? 0.064 -0.766 -8.404 1.00 94.62 86 ARG A O 1
ATOM 698 N N . ASP A 1 87 ? -0.072 -0.276 -10.589 1.00 95.19 87 ASP A N 1
ATOM 699 C CA . ASP A 1 87 ? -1.379 0.381 -10.520 1.00 95.19 87 ASP A CA 1
ATOM 700 C C . ASP A 1 87 ? -2.463 -0.594 -10.031 1.00 95.19 87 ASP A C 1
ATOM 702 O O . ASP A 1 87 ? -3.117 -0.346 -9.021 1.00 95.19 87 ASP A O 1
ATOM 706 N N . ALA A 1 88 ? -2.533 -1.786 -10.632 1.00 96.75 88 ALA A N 1
ATOM 707 C CA . ALA A 1 88 ? -3.443 -2.844 -10.190 1.00 96.75 88 ALA A CA 1
ATOM 708 C C . ALA A 1 88 ? -3.159 -3.317 -8.750 1.00 96.75 88 ALA A C 1
ATOM 710 O O . ALA A 1 88 ? -4.083 -3.636 -8.001 1.00 96.75 88 ALA A O 1
ATOM 711 N N . ALA A 1 89 ? -1.886 -3.369 -8.346 1.00 97.06 89 ALA A N 1
ATOM 712 C CA . ALA A 1 89 ? -1.515 -3.675 -6.970 1.00 97.06 89 ALA A CA 1
ATOM 713 C C . ALA A 1 89 ? -2.022 -2.583 -6.012 1.00 97.06 89 ALA A C 1
ATOM 715 O O . ALA A 1 89 ? -2.604 -2.898 -4.976 1.00 97.06 89 ALA A O 1
ATOM 716 N N . ASN A 1 90 ? -1.834 -1.310 -6.355 1.00 96.88 90 ASN A N 1
ATOM 717 C CA . ASN A 1 90 ? -2.275 -0.175 -5.548 1.00 96.88 90 ASN A CA 1
ATOM 718 C C . ASN A 1 90 ? -3.799 -0.129 -5.392 1.00 96.88 90 ASN A C 1
ATOM 720 O O . ASN A 1 90 ? -4.274 0.159 -4.297 1.00 96.88 90 ASN A O 1
ATOM 724 N N . GLU A 1 91 ? -4.563 -0.452 -6.438 1.00 97.19 91 GLU A N 1
ATOM 725 C CA . GLU A 1 91 ? -6.027 -0.544 -6.355 1.00 97.19 91 GLU A CA 1
ATOM 726 C C . GLU A 1 91 ? -6.478 -1.589 -5.327 1.00 97.19 91 GLU A C 1
ATOM 728 O O . GLU A 1 91 ? -7.301 -1.294 -4.457 1.00 97.19 91 GLU A O 1
ATOM 733 N N . VAL A 1 92 ? -5.907 -2.798 -5.388 1.00 97.69 92 VAL A N 1
ATOM 734 C CA . VAL A 1 92 ? -6.233 -3.871 -4.435 1.00 97.69 92 VAL A CA 1
ATOM 735 C C . VAL A 1 92 ? -5.824 -3.480 -3.021 1.00 97.69 92 VAL A C 1
ATOM 737 O O . VAL A 1 92 ? -6.622 -3.607 -2.098 1.00 97.69 92 VAL A O 1
ATOM 740 N N . TRP A 1 93 ? -4.616 -2.940 -2.856 1.00 97.75 93 TRP A N 1
ATOM 741 C CA . TRP A 1 93 ? -4.133 -2.499 -1.552 1.00 97.75 93 TRP A CA 1
ATOM 742 C C . TRP A 1 93 ? -5.029 -1.432 -0.935 1.00 97.75 93 TRP A C 1
ATOM 744 O O . TRP A 1 93 ? -5.379 -1.514 0.238 1.00 97.75 93 TRP A O 1
ATOM 754 N N . LEU A 1 94 ? -5.447 -0.447 -1.730 1.00 97.75 94 LEU A N 1
ATOM 755 C CA . LEU A 1 94 ? -6.348 0.597 -1.269 1.00 97.75 94 LEU A CA 1
ATOM 756 C C . LEU A 1 94 ? -7.676 0.000 -0.785 1.00 97.75 94 LEU A C 1
ATOM 758 O O . LEU A 1 94 ? -8.147 0.381 0.287 1.00 97.75 94 LEU A O 1
ATOM 762 N N . SER A 1 95 ? -8.238 -0.964 -1.523 1.00 97.88 95 SER A N 1
ATOM 7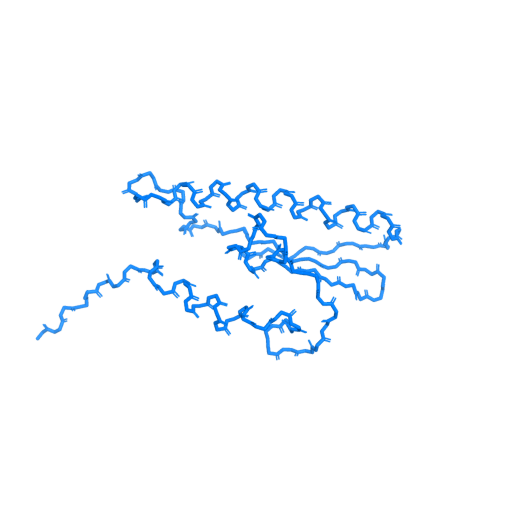63 C CA . SER A 1 95 ? -9.436 -1.696 -1.091 1.00 97.88 95 SER A CA 1
ATOM 764 C C . SER A 1 95 ? -9.217 -2.387 0.255 1.00 97.88 95 SER A C 1
ATOM 766 O O . SER A 1 95 ? -10.005 -2.176 1.175 1.00 97.88 95 SER A O 1
ATOM 768 N N . ASP A 1 96 ? -8.114 -3.126 0.408 1.00 97.25 96 ASP A N 1
ATOM 769 C CA . ASP A 1 96 ? -7.786 -3.862 1.636 1.00 97.25 96 ASP A CA 1
ATOM 770 C C . ASP A 1 96 ? -7.699 -2.930 2.863 1.00 97.25 96 ASP A C 1
ATOM 772 O O . ASP A 1 96 ? -8.222 -3.244 3.938 1.00 97.25 96 ASP A O 1
ATOM 776 N N . ILE A 1 97 ? -7.088 -1.746 2.711 1.00 98.06 97 ILE A N 1
ATOM 777 C CA . ILE A 1 97 ? -6.989 -0.736 3.780 1.00 98.06 97 ILE A CA 1
ATOM 778 C C . ILE A 1 97 ? -8.390 -0.256 4.200 1.00 98.06 97 ILE A C 1
ATOM 780 O O . ILE A 1 97 ? -8.699 -0.201 5.397 1.00 98.06 97 ILE A O 1
ATOM 784 N N . PHE A 1 98 ? -9.248 0.091 3.235 1.00 98.38 98 PHE A N 1
ATOM 785 C CA . PHE A 1 98 ? -10.606 0.562 3.523 1.00 98.38 98 PHE A CA 1
ATOM 786 C C . PHE A 1 98 ? -11.478 -0.537 4.133 1.00 98.38 98 PHE A C 1
ATOM 788 O O . PHE A 1 98 ? -12.183 -0.280 5.112 1.00 98.38 98 PHE A O 1
ATOM 795 N N . GLU A 1 99 ? -11.408 -1.759 3.609 1.00 98.12 99 GLU A N 1
ATOM 796 C CA . GLU A 1 99 ? -12.123 -2.914 4.153 1.00 98.12 99 GLU A CA 1
ATOM 797 C C . GLU A 1 99 ? -11.727 -3.176 5.608 1.00 98.12 99 GLU A C 1
ATOM 799 O O . GLU A 1 99 ? -12.600 -3.353 6.463 1.00 98.12 99 GLU A O 1
ATOM 804 N N . LEU A 1 100 ? -10.430 -3.109 5.927 1.00 97.19 100 LEU A N 1
ATOM 805 C CA . LEU A 1 100 ? -9.947 -3.254 7.297 1.00 97.19 100 LEU A CA 1
ATOM 806 C C . LEU A 1 100 ? -10.480 -2.148 8.215 1.00 97.19 100 LEU A C 1
ATOM 808 O O . LEU A 1 100 ? -10.935 -2.436 9.326 1.00 97.19 100 LEU A O 1
ATOM 812 N N . ALA A 1 101 ? -10.438 -0.891 7.768 1.00 98.12 101 ALA A N 1
ATOM 813 C CA . ALA A 1 101 ? -10.944 0.240 8.543 1.00 98.12 101 ALA A CA 1
ATOM 814 C C . ALA A 1 101 ? -12.449 0.118 8.819 1.00 98.12 101 ALA A C 1
ATOM 816 O O . ALA A 1 101 ? -12.882 0.320 9.957 1.00 98.12 101 ALA A O 1
ATOM 817 N N . ILE A 1 102 ? -13.236 -0.287 7.818 1.00 98.38 102 ILE A N 1
ATOM 818 C CA . ILE A 1 102 ? -14.676 -0.538 7.955 1.00 98.38 102 ILE A CA 1
ATOM 819 C C . ILE A 1 102 ? -14.929 -1.694 8.927 1.00 98.38 102 ILE A C 1
ATOM 821 O O . ILE A 1 102 ? -15.706 -1.542 9.872 1.00 98.38 102 ILE A O 1
ATOM 825 N N . ALA A 1 103 ? -14.251 -2.831 8.743 1.00 98.00 103 ALA A N 1
ATOM 826 C CA . ALA A 1 103 ? -14.418 -4.017 9.583 1.00 98.00 103 ALA A CA 1
ATOM 827 C C . ALA A 1 103 ? -14.094 -3.733 11.058 1.00 98.00 103 ALA A C 1
ATOM 829 O O . ALA A 1 103 ? -14.767 -4.240 11.958 1.00 98.00 103 ALA A O 1
ATOM 830 N N . ARG A 1 104 ? -13.097 -2.879 11.314 1.00 96.75 104 ARG A N 1
ATOM 831 C CA . ARG A 1 104 ? -12.711 -2.454 12.667 1.00 96.75 104 ARG A CA 1
ATOM 832 C C . ARG A 1 104 ? -13.533 -1.295 13.217 1.00 96.75 104 ARG A C 1
ATOM 834 O O . ARG A 1 104 ? -13.368 -0.972 14.390 1.00 96.75 104 ARG A O 1
ATOM 841 N N . LYS A 1 105 ? -14.411 -0.689 12.409 1.00 98.00 105 LYS A N 1
ATOM 842 C CA . LYS A 1 105 ? -15.124 0.553 12.747 1.00 98.00 105 LYS A CA 1
ATOM 843 C C . LYS A 1 105 ? -14.145 1.641 13.200 1.00 98.00 105 LYS A C 1
ATOM 845 O O . LYS A 1 105 ? -14.366 2.301 14.215 1.00 98.00 105 LYS A O 1
ATOM 850 N N . ALA A 1 106 ? -13.034 1.766 12.476 1.00 98.00 106 ALA A N 1
ATOM 851 C CA . ALA A 1 106 ? -11.973 2.698 12.811 1.00 98.00 106 ALA A CA 1
ATOM 852 C C . ALA A 1 106 ? -12.516 4.141 12.825 1.00 98.00 106 ALA A C 1
ATOM 854 O O . ALA A 1 106 ? -13.242 4.525 11.904 1.00 98.00 106 ALA A O 1
ATOM 855 N N . PRO A 1 107 ? -12.163 4.964 13.828 1.00 97.94 107 PRO A N 1
ATOM 856 C CA . PRO A 1 107 ? -12.585 6.363 13.888 1.00 97.94 107 PRO A CA 1
ATOM 857 C C . PRO A 1 107 ? -11.910 7.237 12.819 1.00 97.94 107 PRO A C 1
ATOM 859 O O .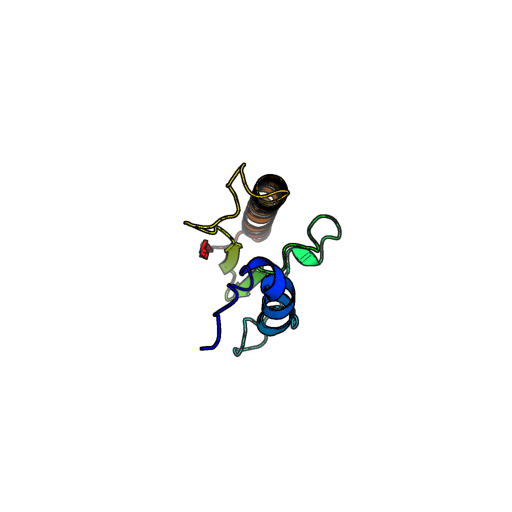 PRO A 1 107 ? -12.340 8.365 12.589 1.00 97.94 107 PRO A O 1
ATOM 862 N N . GLY A 1 108 ? -10.862 6.731 12.165 1.00 97.56 108 GLY A N 1
ATOM 863 C CA . GLY A 1 108 ? -10.168 7.416 11.086 1.00 97.56 108 GLY A CA 1
ATOM 864 C C . GLY A 1 108 ? -9.269 6.485 10.279 1.00 97.56 108 GLY A C 1
ATOM 865 O O . GLY A 1 108 ? -8.922 5.383 10.716 1.00 97.56 108 GLY A O 1
ATOM 866 N N . LEU A 1 109 ? -8.885 6.969 9.100 1.00 97.81 109 LEU A N 1
ATOM 867 C CA . LEU A 1 109 ? -7.932 6.339 8.196 1.00 97.81 109 LEU A CA 1
ATOM 868 C C . LEU A 1 109 ? -7.012 7.421 7.621 1.00 97.81 109 LEU A C 1
ATOM 870 O O . LEU A 1 109 ? -7.484 8.485 7.218 1.00 97.81 109 LEU A O 1
ATOM 874 N N . CYS A 1 110 ? -5.709 7.157 7.595 1.00 97.38 110 CYS A N 1
ATOM 875 C CA . CYS A 1 110 ? -4.694 8.060 7.065 1.00 97.38 110 CYS A CA 1
ATOM 876 C C . CYS A 1 110 ? -3.864 7.348 5.994 1.00 97.38 110 CYS A C 1
ATOM 878 O O . CYS A 1 110 ? -3.382 6.236 6.213 1.00 97.38 110 CYS A O 1
ATOM 880 N N . LEU A 1 111 ? -3.697 7.998 4.841 1.00 96.44 111 LEU A N 1
ATOM 881 C CA . LEU A 1 111 ? -2.882 7.499 3.738 1.00 96.44 111 LEU A CA 1
ATOM 882 C C .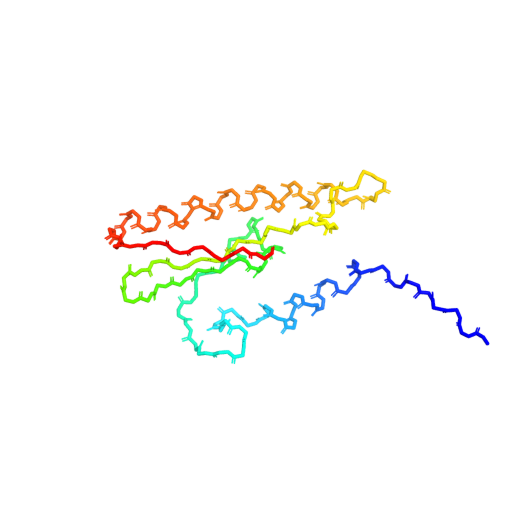 LEU A 1 111 ? -1.684 8.414 3.512 1.00 96.44 111 LEU A C 1
ATOM 884 O O . LEU A 1 111 ? -1.836 9.632 3.422 1.00 96.44 111 LEU A O 1
ATOM 888 N N . PHE A 1 112 ? -0.513 7.806 3.362 1.00 93.31 112 PHE A N 1
ATOM 889 C CA . PHE A 1 112 ? 0.722 8.473 2.968 1.00 93.31 112 PHE A CA 1
ATOM 890 C C . PHE A 1 112 ? 1.098 8.030 1.558 1.00 93.31 112 PHE A C 1
ATOM 892 O O . PHE A 1 112 ? 1.253 6.839 1.297 1.00 93.31 112 PHE A O 1
ATOM 899 N N . THR A 1 113 ? 1.255 8.982 0.647 1.00 89.94 113 THR A N 1
ATOM 900 C CA . THR A 1 113 ? 1.610 8.712 -0.750 1.00 89.94 113 THR A CA 1
ATOM 901 C C . THR A 1 113 ? 3.051 9.135 -1.009 1.00 89.94 113 THR A C 1
ATOM 903 O O . THR A 1 113 ? 3.450 10.206 -0.544 1.00 89.94 113 THR A O 1
ATOM 906 N N . SER A 1 114 ? 3.812 8.324 -1.744 1.00 79.38 114 SER A N 1
ATOM 907 C CA . SER A 1 114 ? 5.207 8.608 -2.134 1.00 79.38 114 SER A CA 1
ATOM 908 C C . SER A 1 114 ? 5.345 8.956 -3.606 1.00 79.38 114 SER A C 1
ATOM 910 O O . SER A 1 114 ? 4.825 8.133 -4.394 1.00 79.38 114 SER A O 1
#

Mean predicted aligned error: 6.94 Å

Nearest PDB structures (foldseek):
  6lpm-assembly1_A  TM=6.136E-01  e=3.556E-01  Deinococcus radiodurans
  3fg9-assembly3_E  TM=6.141E-01  e=1.005E+00  Lactiplantibacillus plantarum
  4b5h-assembly1_A  TM=4.649E-01  e=1.390E+00  Neisseria meningitidis
  3fg9-assembly1_B  TM=6.060E-01  e=4.471E+00  Lactiplantibacillus plantarum